Protein AF-A0A4R9VR07-F1 (afdb_monomer)

Mean predicted aligned error: 5.65 Å

Sequence (65 aa):
MAIKQDEDHDIVWTLEAIGKVINRDKRAVEYLIDRYADFPVKKVAGGYVASRKALLAYLLEKEAA

Solvent-accessible surface area (backbone atoms only — not comparable to full-atom values): 3912 Å² total; per-residue (Å²): 135,83,80,63,62,81,73,76,64,40,70,36,60,40,50,59,52,47,9,61,75,73,76,45,53,44,67,58,42,53,50,42,57,76,72,33,91,82,48,61,62,45,82,52,97,94,50,40,36,29,43,53,66,50,47,54,50,53,52,54,54,61,73,76,105

pLDDT: mean 87.92, std 14.0, range [50.53, 97.12]

Secondary structure (DSSP, 8-state):
----HHHHT-EEESHHHHHHHTT--HHHHHHHHHH-TT-SEEEETTEEEEEHHHHHHHHHHHH--

Nearest PDB structures (foldseek):
  8dgl-assembly1_B  TM=7.287E-01  e=1.534E-01  Mesorhizobium japonicum R7A
  6ama-assembly1_B  TM=7.154E-01  e=1.333E-01  Streptomyces venezuelae
  8dgl-assembly1_C  TM=7.291E-01  e=1.765E-01  Mesorhizobium japonicum R7A
  3gpv-assembly1_A  TM=6.169E-01  e=1.645E-01  [Bacillus thuringiensis] serovar konkukian
  5d8c-assembly1_A  TM=6.516E-01  e=8.890E-01  Haemophilus influenzae Rd KW20

Radius of gyration: 12.64 Å; Cα contacts (8 Å, |Δi|>4): 68; chains: 1; bounding box: 26×31×38 Å

Foldseek 3Di:
DDDPCVVVPQKFDALQRLCVLVVHHSVVSVVCVVPPVQQQWDADVPGIMGGSVSNVVVVVVVVVD

Structure (mmCIF, N/CA/C/O backbone):
data_AF-A0A4R9VR07-F1
#
_entry.id   AF-A0A4R9VR07-F1
#
loop_
_atom_site.group_PDB
_atom_site.id
_atom_site.type_symbol
_atom_site.label_atom_id
_atom_site.label_alt_id
_atom_site.label_comp_id
_atom_site.label_asym_id
_atom_site.label_entity_id
_atom_site.label_seq_id
_atom_site.pdbx_PDB_ins_code
_atom_site.Cartn_x
_atom_site.Cartn_y
_atom_site.Cartn_z
_atom_site.occupancy
_atom_site.B_iso_or_equiv
_atom_site.auth_seq_id
_atom_site.auth_comp_id
_atom_site.auth_asym_id
_atom_site.auth_atom_id
_atom_site.pdbx_PDB_model_num
ATOM 1 N N . MET A 1 1 ? -10.255 -19.823 -25.139 1.00 50.53 1 MET A N 1
ATOM 2 C CA . MET A 1 1 ? -9.718 -19.422 -23.822 1.00 50.53 1 MET A CA 1
ATOM 3 C C . MET A 1 1 ? -10.123 -17.974 -23.609 1.00 50.53 1 MET A C 1
ATOM 5 O O . MET A 1 1 ? -9.596 -17.110 -24.293 1.00 50.53 1 MET A O 1
ATOM 9 N N . ALA A 1 2 ? -11.166 -17.723 -22.815 1.00 53.62 2 ALA A N 1
ATOM 10 C CA . ALA A 1 2 ? -11.625 -16.361 -22.548 1.00 53.62 2 ALA A CA 1
ATOM 11 C C . ALA A 1 2 ? -10.684 -15.741 -21.513 1.00 53.62 2 ALA A C 1
ATOM 13 O O . ALA A 1 2 ? -10.536 -16.286 -20.421 1.00 53.62 2 ALA A O 1
ATOM 14 N N . ILE A 1 3 ? -10.010 -14.653 -21.880 1.00 56.53 3 ILE A N 1
ATOM 15 C CA . ILE A 1 3 ? -9.193 -13.875 -20.948 1.00 56.53 3 ILE A CA 1
ATOM 16 C C . ILE A 1 3 ? -10.165 -13.287 -19.921 1.00 56.53 3 ILE A C 1
ATOM 18 O O . ILE A 1 3 ? -11.011 -12.465 -20.275 1.00 56.53 3 ILE A O 1
ATOM 22 N N . LYS A 1 4 ? -10.094 -13.742 -18.668 1.00 57.91 4 LYS A N 1
ATOM 23 C CA . LYS A 1 4 ? -10.872 -13.179 -17.560 1.00 57.91 4 LYS A CA 1
ATOM 24 C C . LYS A 1 4 ? -10.218 -11.867 -17.124 1.00 57.91 4 LYS A C 1
ATOM 26 O O . LYS A 1 4 ? -9.453 -11.824 -16.168 1.00 57.91 4 LYS A O 1
ATOM 31 N N . GLN A 1 5 ? -10.494 -10.802 -17.872 1.00 55.41 5 GLN A N 1
ATOM 32 C CA . GLN A 1 5 ? -9.836 -9.500 -17.713 1.00 55.41 5 GLN A CA 1
ATOM 33 C C . GLN A 1 5 ? -9.966 -8.900 -16.297 1.00 55.41 5 GLN A C 1
ATOM 35 O O . GLN A 1 5 ? -9.074 -8.175 -15.872 1.00 55.41 5 GLN A O 1
ATOM 40 N N . ASP A 1 6 ? -11.026 -9.230 -15.550 1.00 54.97 6 ASP A N 1
ATOM 41 C CA . ASP A 1 6 ? -11.269 -8.729 -14.187 1.00 54.97 6 ASP A CA 1
ATOM 42 C C . ASP A 1 6 ? -10.352 -9.320 -13.099 1.00 54.97 6 ASP A C 1
ATOM 44 O O . ASP A 1 6 ? -10.134 -8.683 -12.066 1.00 54.97 6 ASP A O 1
ATOM 48 N N . GLU A 1 7 ? -9.820 -10.532 -13.287 1.00 54.81 7 GLU A N 1
ATOM 49 C CA . GLU A 1 7 ? -8.925 -11.163 -12.300 1.00 54.81 7 GLU A CA 1
ATOM 50 C C . GLU A 1 7 ? -7.458 -10.772 -12.542 1.00 54.81 7 GLU A C 1
ATOM 52 O O . GLU A 1 7 ? -6.726 -10.519 -11.586 1.00 54.81 7 GLU A O 1
ATOM 57 N N . ASP A 1 8 ? -7.051 -10.627 -13.808 1.00 56.31 8 ASP A N 1
ATOM 58 C CA . ASP A 1 8 ? -5.655 -10.358 -14.186 1.00 56.31 8 ASP A CA 1
ATOM 59 C C . ASP A 1 8 ? -5.256 -8.865 -14.128 1.00 56.31 8 ASP A C 1
ATOM 61 O O . ASP A 1 8 ? -4.068 -8.543 -14.121 1.00 56.31 8 ASP A O 1
ATOM 65 N N . HIS A 1 9 ? -6.211 -7.927 -14.052 1.00 68.19 9 HIS A N 1
ATOM 66 C CA . HIS A 1 9 ? -5.943 -6.474 -14.038 1.00 68.19 9 HIS A CA 1
ATOM 67 C C . HIS A 1 9 ? -5.983 -5.820 -12.642 1.00 68.19 9 HIS A C 1
ATOM 69 O O . HIS A 1 9 ? -6.074 -4.596 -12.526 1.00 68.19 9 HIS A O 1
ATOM 75 N N . ASP A 1 10 ? -5.901 -6.599 -11.562 1.00 88.50 10 ASP A N 1
ATOM 76 C CA . ASP A 1 10 ? -5.973 -6.049 -10.198 1.00 88.50 10 ASP A CA 1
ATOM 77 C C . ASP A 1 10 ? -4.647 -5.434 -9.703 1.00 88.50 10 ASP A C 1
ATOM 79 O O . ASP A 1 10 ? -4.604 -4.793 -8.651 1.00 88.50 10 ASP A O 1
ATOM 83 N N . ILE A 1 11 ? -3.553 -5.597 -10.453 1.00 92.31 11 ILE A N 1
ATOM 84 C CA . ILE A 1 11 ? -2.230 -5.103 -10.057 1.00 92.31 11 ILE A CA 1
ATOM 85 C C . ILE A 1 11 ? -2.022 -3.647 -10.478 1.00 92.31 11 ILE A C 1
ATOM 87 O O . ILE A 1 11 ? -2.142 -3.271 -11.643 1.00 92.31 11 ILE A O 1
ATOM 91 N N . VAL A 1 12 ? -1.621 -2.834 -9.509 1.00 94.19 12 VAL A N 1
ATOM 92 C CA . VAL A 1 12 ? -1.290 -1.420 -9.647 1.00 94.19 12 VAL A CA 1
ATOM 93 C C . VAL A 1 12 ? 0.218 -1.246 -9.502 1.00 94.19 12 VA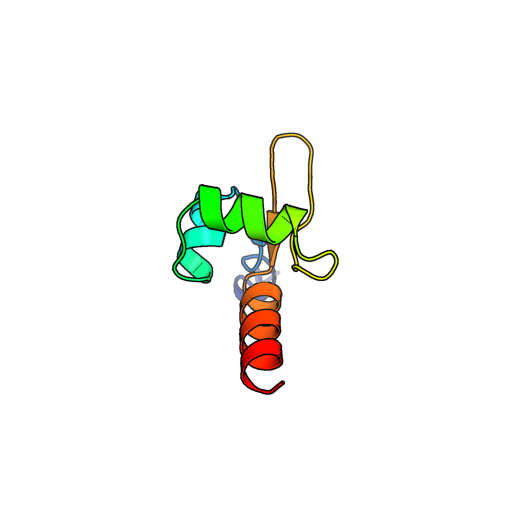L A C 1
ATOM 95 O O . VAL A 1 12 ? 0.821 -1.745 -8.551 1.00 94.19 12 VAL A O 1
ATOM 98 N N . TRP A 1 13 ? 0.820 -0.527 -10.448 1.00 94.44 13 TRP A N 1
ATOM 99 C CA . TRP A 1 13 ? 2.264 -0.309 -10.534 1.00 94.44 13 TRP A CA 1
ATOM 100 C C . TRP A 1 13 ? 2.625 1.143 -10.251 1.00 94.44 13 TRP A C 1
ATOM 102 O O . TRP A 1 13 ? 1.949 2.042 -10.731 1.00 94.44 13 TRP A O 1
ATOM 112 N N . THR A 1 14 ? 3.756 1.345 -9.578 1.00 95.38 14 THR A N 1
ATOM 113 C CA . THR A 1 14 ? 4.282 2.644 -9.132 1.00 95.38 14 THR A CA 1
ATOM 114 C C . THR A 1 14 ? 3.528 3.266 -7.964 1.00 95.38 14 THR A C 1
ATOM 116 O O . THR A 1 14 ? 2.339 3.049 -7.726 1.00 95.38 14 THR A O 1
ATOM 119 N N . LEU A 1 15 ? 4.262 4.088 -7.218 1.00 96.31 15 LEU A N 1
ATOM 120 C CA . LEU A 1 15 ? 3.736 4.809 -6.069 1.00 96.31 15 LEU A CA 1
ATOM 121 C C . LEU A 1 15 ? 2.675 5.841 -6.474 1.00 96.31 15 LEU A C 1
ATOM 123 O O . LEU A 1 15 ? 1.735 6.055 -5.717 1.00 96.31 15 LEU A O 1
ATOM 127 N N . GLU A 1 16 ? 2.775 6.453 -7.663 1.00 96.56 16 GLU A N 1
ATOM 128 C CA . GLU A 1 16 ? 1.748 7.395 -8.125 1.00 96.56 16 GLU A CA 1
ATOM 129 C C . GLU A 1 16 ? 0.419 6.697 -8.405 1.00 96.56 16 GLU A C 1
ATOM 131 O O . GLU A 1 16 ? -0.635 7.223 -8.047 1.00 96.56 16 GLU A O 1
ATOM 136 N N . ALA A 1 17 ? 0.438 5.519 -9.036 1.00 95.50 17 ALA A N 1
ATOM 137 C CA . ALA A 1 17 ? -0.802 4.804 -9.312 1.00 95.50 17 ALA A CA 1
ATOM 138 C C . ALA A 1 17 ? -1.414 4.235 -8.028 1.00 95.50 17 ALA A C 1
ATOM 140 O O . ALA A 1 17 ? -2.628 4.323 -7.857 1.00 95.50 17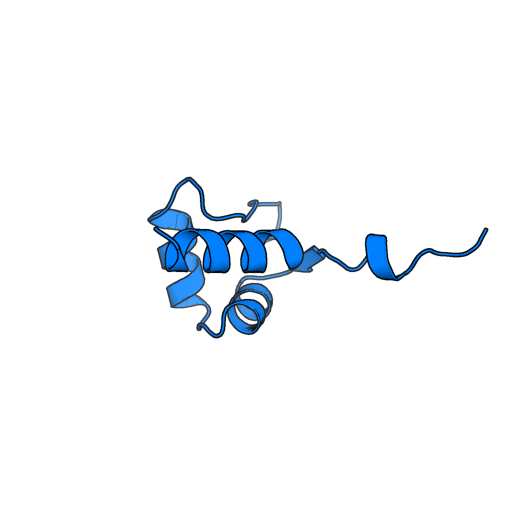 ALA A O 1
ATOM 141 N N . ILE A 1 18 ? -0.589 3.731 -7.101 1.00 96.56 18 ILE A N 1
ATOM 142 C CA . ILE A 1 18 ? -1.038 3.316 -5.762 1.00 96.56 18 ILE A CA 1
ATOM 143 C C . ILE A 1 18 ? -1.683 4.501 -5.032 1.00 96.56 18 ILE A C 1
ATOM 145 O O . ILE A 1 18 ? -2.796 4.379 -4.524 1.00 96.56 18 ILE A O 1
ATOM 149 N N . GLY A 1 19 ? -1.038 5.671 -5.056 1.00 96.69 19 GLY A N 1
ATOM 150 C CA . GLY A 1 19 ? -1.561 6.903 -4.465 1.00 96.69 19 GLY A CA 1
ATOM 151 C C . GLY A 1 19 ? -2.927 7.297 -5.020 1.00 96.69 19 GLY A C 1
ATOM 152 O O . GLY A 1 19 ? -3.830 7.623 -4.254 1.00 96.69 19 GLY A O 1
ATOM 153 N N . LYS A 1 20 ? -3.137 7.164 -6.336 1.00 95.88 20 LYS A N 1
ATOM 154 C CA . LYS A 1 20 ? -4.450 7.404 -6.960 1.00 95.88 20 LYS A CA 1
ATOM 155 C C . LYS A 1 20 ? -5.544 6.472 -6.435 1.00 95.88 20 LYS A C 1
ATOM 157 O O . LYS A 1 20 ? -6.682 6.912 -6.326 1.00 95.88 20 LYS A O 1
ATOM 162 N N . VAL A 1 21 ? -5.229 5.215 -6.108 1.00 94.94 21 VAL A N 1
ATOM 163 C CA . VAL A 1 21 ? -6.217 4.273 -5.547 1.00 94.94 21 VAL A CA 1
ATOM 164 C C . VAL A 1 21 ? -6.670 4.708 -4.159 1.00 94.94 21 VAL A C 1
ATOM 166 O O . VAL A 1 21 ? -7.860 4.666 -3.868 1.00 94.94 21 VAL A O 1
ATOM 169 N N . ILE A 1 22 ? -5.735 5.149 -3.320 1.00 94.38 22 ILE A N 1
ATOM 170 C CA . ILE A 1 22 ? -6.009 5.515 -1.922 1.00 94.38 22 ILE A CA 1
ATOM 171 C C . ILE A 1 22 ? -6.230 7.025 -1.719 1.00 94.38 22 ILE A C 1
ATOM 173 O O . ILE A 1 22 ? -6.269 7.505 -0.587 1.00 94.38 22 ILE A O 1
ATOM 177 N N . ASN A 1 23 ? -6.345 7.783 -2.813 1.00 95.19 23 ASN A N 1
ATOM 178 C CA . ASN A 1 23 ? -6.453 9.242 -2.838 1.00 95.19 23 ASN A CA 1
ATOM 179 C C . ASN A 1 23 ? -5.368 9.957 -1.999 1.00 95.19 23 ASN A C 1
ATOM 181 O O . ASN A 1 23 ? -5.659 10.739 -1.087 1.00 95.19 23 ASN A O 1
ATOM 185 N N . ARG A 1 24 ? -4.097 9.645 -2.272 1.00 95.56 24 ARG A N 1
ATOM 186 C CA . ARG A 1 24 ? -2.909 10.235 -1.635 1.00 95.56 24 ARG A CA 1
ATOM 187 C C . ARG A 1 24 ? -1.824 10.533 -2.664 1.00 95.56 24 ARG A C 1
ATOM 189 O O . ARG A 1 24 ? -1.782 9.935 -3.737 1.00 95.56 24 ARG A O 1
ATOM 196 N N . ASP A 1 25 ? -0.925 11.450 -2.320 1.00 97.12 25 ASP A N 1
ATOM 197 C CA . ASP A 1 25 ? 0.272 11.691 -3.119 1.00 97.12 25 ASP A CA 1
ATOM 198 C C . ASP A 1 25 ? 1.330 10.589 -2.923 1.00 97.12 25 ASP A C 1
ATOM 200 O O . ASP A 1 25 ? 1.274 9.783 -1.992 1.00 97.12 25 ASP A O 1
ATOM 204 N N . LYS A 1 26 ? 2.329 10.576 -3.810 1.00 96.50 26 LYS A N 1
ATOM 205 C CA . LYS A 1 26 ? 3.435 9.614 -3.781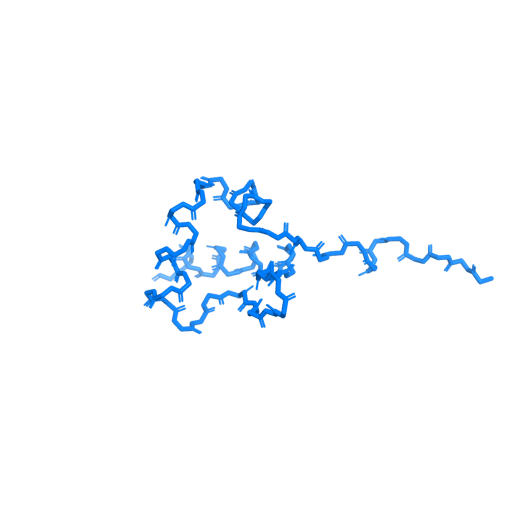 1.00 96.50 26 LYS A CA 1
ATOM 206 C C . LYS A 1 26 ? 4.198 9.602 -2.448 1.00 96.50 26 LYS A C 1
ATOM 208 O O . LYS A 1 26 ? 4.563 8.526 -1.984 1.00 96.50 26 LYS A O 1
ATOM 213 N N . ARG A 1 27 ? 4.462 10.766 -1.844 1.00 96.44 27 ARG A N 1
ATOM 214 C CA . ARG A 1 27 ? 5.260 10.868 -0.607 1.00 96.44 27 ARG A CA 1
ATOM 215 C C . ARG A 1 27 ? 4.495 10.295 0.578 1.00 96.44 27 ARG A C 1
ATOM 217 O O . ARG A 1 27 ? 5.086 9.642 1.430 1.00 96.44 27 ARG A O 1
ATOM 224 N N . ALA A 1 28 ? 3.185 10.506 0.614 1.00 96.50 28 ALA A N 1
ATOM 225 C CA . ALA A 1 28 ? 2.307 9.890 1.591 1.00 96.50 28 ALA A CA 1
ATOM 226 C C . ALA A 1 28 ? 2.287 8.364 1.428 1.00 96.50 28 ALA A C 1
ATOM 228 O O . ALA A 1 28 ? 2.349 7.660 2.429 1.00 96.50 28 ALA A O 1
ATOM 229 N N . VAL A 1 29 ? 2.273 7.838 0.197 1.00 96.56 29 VAL A N 1
ATOM 230 C CA . VAL A 1 29 ? 2.377 6.385 -0.037 1.00 96.56 29 VAL A CA 1
ATOM 231 C C . VAL A 1 29 ? 3.715 5.834 0.467 1.00 96.56 29 VAL A C 1
ATOM 233 O O . VAL A 1 29 ? 3.718 4.821 1.158 1.00 96.56 29 VAL A O 1
ATOM 236 N N . GLU A 1 30 ? 4.837 6.497 0.171 1.00 96.00 30 GLU A N 1
ATOM 237 C CA . GLU A 1 30 ? 6.161 6.104 0.688 1.00 96.00 30 GLU A CA 1
ATOM 238 C C . GLU A 1 30 ? 6.180 6.091 2.219 1.00 96.00 30 GLU A C 1
ATOM 240 O O . GLU A 1 30 ? 6.576 5.099 2.825 1.00 96.00 30 GLU A O 1
ATOM 245 N N . TYR A 1 31 ? 5.657 7.147 2.845 1.00 96.44 31 TYR A N 1
ATOM 246 C CA . TYR A 1 31 ? 5.534 7.211 4.297 1.00 96.44 31 TYR A CA 1
ATOM 247 C C . TYR A 1 31 ? 4.703 6.052 4.863 1.00 96.44 31 TYR A C 1
ATOM 249 O O . TYR A 1 31 ? 5.086 5.469 5.874 1.00 96.44 31 TYR A O 1
ATOM 257 N N . LEU A 1 32 ? 3.579 5.698 4.228 1.00 95.25 32 LEU A N 1
ATOM 258 C CA . LEU A 1 32 ? 2.729 4.593 4.678 1.00 95.25 32 LEU A CA 1
ATOM 259 C C . LEU A 1 32 ? 3.453 3.245 4.598 1.00 95.25 32 LEU A C 1
ATOM 261 O O . LEU A 1 32 ? 3.364 2.467 5.544 1.00 95.25 32 LEU A O 1
ATOM 265 N N . ILE A 1 33 ? 4.192 3.002 3.512 1.00 95.62 33 ILE A N 1
ATOM 266 C CA . ILE A 1 33 ? 4.996 1.785 3.326 1.00 95.62 33 ILE A CA 1
ATOM 267 C C . ILE A 1 33 ? 6.043 1.651 4.438 1.00 95.62 33 ILE A C 1
ATOM 269 O O . ILE A 1 33 ? 6.211 0.570 4.996 1.00 95.62 33 ILE A O 1
ATOM 273 N N . ASP A 1 34 ? 6.730 2.742 4.777 1.00 95.62 34 ASP A N 1
ATOM 274 C CA . ASP A 1 34 ? 7.791 2.719 5.789 1.00 95.62 34 ASP A CA 1
ATOM 275 C C . ASP A 1 34 ? 7.237 2.667 7.222 1.00 95.62 34 ASP A C 1
ATOM 277 O O . ASP A 1 34 ? 7.873 2.129 8.132 1.00 95.62 34 ASP A O 1
ATOM 281 N N . ARG A 1 35 ? 6.054 3.249 7.450 1.00 95.75 35 ARG A N 1
ATOM 282 C CA . ARG A 1 35 ? 5.455 3.373 8.783 1.00 95.75 35 ARG A CA 1
ATOM 283 C C . ARG A 1 35 ? 4.655 2.143 9.204 1.00 95.75 35 ARG A C 1
ATOM 285 O O . ARG A 1 35 ? 4.643 1.830 10.396 1.00 95.75 35 ARG A O 1
ATOM 292 N N . TYR A 1 36 ? 3.975 1.494 8.263 1.00 94.25 36 TYR A N 1
ATOM 293 C CA . TYR A 1 36 ? 3.024 0.415 8.522 1.00 94.25 36 TYR A CA 1
ATOM 294 C C . TYR 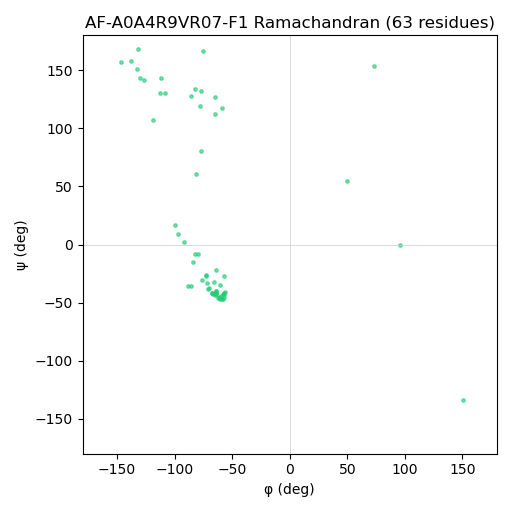A 1 36 ? 3.490 -0.870 7.842 1.00 94.25 36 TYR A C 1
ATOM 296 O O . TYR A 1 36 ? 3.404 -1.017 6.625 1.00 94.25 36 TYR A O 1
ATOM 304 N N . ALA A 1 37 ? 3.967 -1.823 8.645 1.00 92.56 37 ALA A N 1
ATOM 305 C CA . ALA A 1 37 ? 4.465 -3.107 8.150 1.00 92.56 37 ALA A CA 1
ATOM 306 C C . ALA A 1 37 ? 3.377 -3.960 7.465 1.00 92.56 37 ALA A C 1
ATOM 308 O O . ALA A 1 37 ? 3.698 -4.842 6.673 1.00 92.56 37 ALA A O 1
ATOM 309 N N . ASP A 1 38 ? 2.106 -3.702 7.776 1.00 94.19 38 ASP A N 1
ATOM 310 C CA . ASP A 1 38 ? 0.919 -4.354 7.220 1.00 94.19 38 ASP A CA 1
ATOM 311 C C . ASP A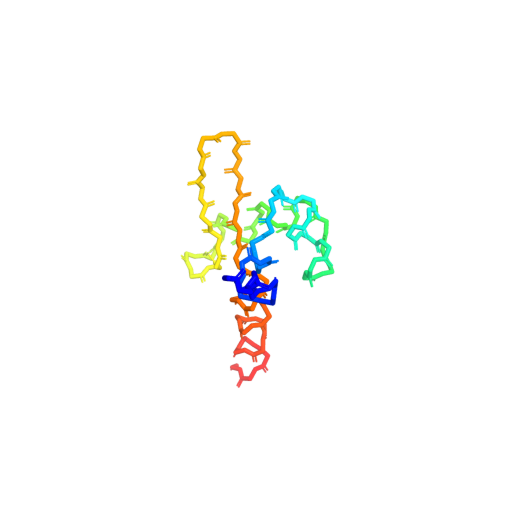 1 38 ? 0.344 -3.636 5.987 1.00 94.19 38 ASP A C 1
ATOM 313 O O . ASP A 1 38 ? -0.664 -4.075 5.434 1.00 94.19 38 ASP A O 1
ATOM 317 N N . PHE A 1 39 ? 0.970 -2.550 5.522 1.00 95.88 39 PHE A N 1
ATOM 318 C CA . PHE A 1 39 ? 0.510 -1.853 4.327 1.00 95.88 39 PHE A CA 1
ATOM 319 C C . PHE A 1 39 ? 0.647 -2.760 3.084 1.00 95.88 39 PHE A C 1
ATOM 321 O O . PHE A 1 39 ? 1.736 -3.284 2.834 1.00 95.88 39 PHE A O 1
ATOM 328 N N . PRO A 1 40 ? -0.417 -2.961 2.276 1.00 95.75 40 PRO A N 1
ATOM 329 C CA . PRO A 1 40 ? -0.495 -4.039 1.283 1.00 95.75 40 PRO A CA 1
ATOM 330 C C . PRO A 1 40 ? 0.234 -3.695 -0.027 1.00 95.75 40 PRO A C 1
ATOM 332 O O . PRO A 1 40 ? -0.346 -3.653 -1.114 1.00 95.75 40 PRO A O 1
ATOM 335 N N . VAL A 1 41 ? 1.537 -3.449 0.074 1.00 96.44 41 VAL A N 1
ATOM 336 C CA . VAL A 1 41 ? 2.434 -3.126 -1.035 1.00 96.44 41 VAL A CA 1
ATOM 337 C C . VAL A 1 41 ? 3.623 -4.077 -1.024 1.00 96.44 41 VAL A C 1
ATOM 339 O O . VAL A 1 41 ? 4.190 -4.397 0.017 1.00 96.44 41 VAL A O 1
ATOM 342 N N . LYS A 1 42 ? 4.056 -4.495 -2.214 1.00 95.25 42 LYS A N 1
ATOM 343 C CA . LYS A 1 42 ? 5.265 -5.292 -2.411 1.00 95.25 42 LYS A CA 1
ATOM 344 C C . LYS A 1 42 ? 6.322 -4.485 -3.154 1.00 95.25 42 LYS A C 1
ATOM 346 O O . LYS A 1 42 ? 6.063 -3.917 -4.215 1.00 95.25 42 LYS A O 1
ATOM 351 N N . LYS A 1 43 ? 7.545 -4.481 -2.623 1.00 95.31 43 LYS A N 1
ATOM 352 C CA . LYS A 1 43 ? 8.723 -3.949 -3.319 1.00 95.31 43 LYS A CA 1
ATOM 353 C C . LYS A 1 43 ? 9.209 -4.954 -4.365 1.00 95.31 43 LYS A C 1
ATOM 355 O O . LYS A 1 43 ? 9.361 -6.137 -4.066 1.00 95.31 43 LYS A O 1
ATOM 360 N N . VAL A 1 44 ? 9.456 -4.484 -5.584 1.00 93.38 44 VAL A N 1
ATOM 361 C CA . VAL A 1 44 ? 9.960 -5.281 -6.714 1.00 93.38 44 VAL A CA 1
ATOM 362 C C . VAL A 1 44 ? 11.132 -4.568 -7.387 1.00 93.38 44 VAL A C 1
ATOM 364 O O . VAL A 1 44 ? 11.394 -3.392 -7.126 1.00 93.38 44 VAL A O 1
ATOM 367 N N . ALA A 1 45 ? 11.850 -5.265 -8.269 1.00 88.81 45 ALA A N 1
ATOM 368 C CA . ALA A 1 45 ? 12.865 -4.626 -9.098 1.00 88.81 45 ALA A CA 1
ATOM 369 C C . ALA A 1 45 ? 12.209 -3.519 -9.944 1.00 88.81 45 ALA A C 1
ATOM 371 O O . ALA A 1 45 ? 11.308 -3.791 -10.732 1.00 88.81 45 ALA A O 1
ATOM 372 N N . GLY A 1 46 ? 12.629 -2.268 -9.740 1.00 85.62 46 GLY A N 1
ATOM 373 C CA . GLY A 1 46 ? 12.078 -1.105 -10.445 1.00 85.62 46 GLY A CA 1
ATOM 374 C C . GLY A 1 46 ? 10.970 -0.337 -9.713 1.00 85.62 46 GLY A C 1
ATOM 375 O O . GLY A 1 46 ? 10.525 0.680 -10.235 1.00 85.62 46 GLY A O 1
ATOM 376 N N . GLY A 1 47 ? 10.547 -0.746 -8.507 1.00 91.94 47 GLY A N 1
ATOM 377 C CA . GLY A 1 47 ? 9.642 0.069 -7.689 1.00 91.94 47 GLY A CA 1
ATOM 378 C C . GLY A 1 47 ? 8.725 -0.724 -6.761 1.00 91.94 47 GLY A C 1
ATOM 379 O O . GLY A 1 47 ? 9.161 -1.626 -6.047 1.00 91.94 47 GLY A O 1
ATOM 380 N N . TYR A 1 48 ? 7.446 -0.348 -6.760 1.00 96.06 48 TYR A N 1
ATOM 381 C CA . TYR A 1 48 ? 6.419 -0.896 -5.879 1.00 96.06 48 TYR A CA 1
ATOM 382 C C . TYR A 1 48 ? 5.189 -1.322 -6.675 1.00 96.06 48 TYR A C 1
ATOM 384 O O . TYR A 1 48 ? 4.812 -0.662 -7.649 1.00 96.06 48 TYR A O 1
ATOM 392 N N . VAL A 1 49 ? 4.577 -2.418 -6.235 1.00 95.81 49 VAL A N 1
ATOM 393 C CA . VAL A 1 49 ? 3.337 -2.965 -6.789 1.00 95.81 49 VAL A CA 1
ATOM 394 C C . VAL A 1 49 ? 2.357 -3.293 -5.674 1.00 95.81 49 VAL A C 1
ATOM 396 O O . VAL A 1 49 ? 2.762 -3.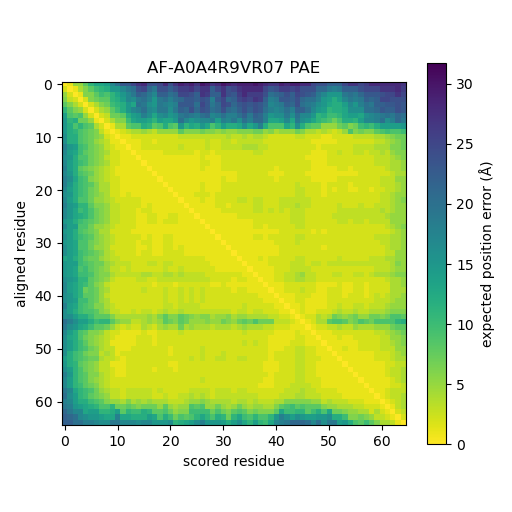637 -4.564 1.00 95.81 49 VAL A O 1
ATOM 399 N N . ALA A 1 50 ? 1.068 -3.215 -5.974 1.00 96.25 50 ALA A N 1
ATOM 400 C CA . ALA A 1 50 ? 0.003 -3.554 -5.038 1.00 96.25 50 ALA A CA 1
ATOM 401 C C . ALA A 1 50 ? -1.199 -4.151 -5.769 1.00 96.25 50 ALA A C 1
ATOM 403 O O . ALA A 1 50 ? -1.400 -3.881 -6.949 1.00 96.25 50 ALA A O 1
ATOM 404 N N . SER A 1 51 ? -2.023 -4.914 -5.057 1.00 95.38 51 SER A N 1
ATOM 405 C CA . SER A 1 51 ? -3.377 -5.239 -5.514 1.00 95.38 51 SER A CA 1
ATOM 406 C C . SER A 1 51 ? -4.306 -4.076 -5.162 1.00 95.38 51 SER A C 1
ATOM 408 O O . SER A 1 51 ? -4.279 -3.576 -4.033 1.00 95.38 51 SER A O 1
ATOM 410 N N . ARG A 1 52 ? -5.150 -3.641 -6.105 1.00 93.69 52 ARG A N 1
ATOM 411 C CA . ARG A 1 52 ? -6.174 -2.620 -5.838 1.00 93.69 52 ARG A CA 1
ATOM 412 C C . ARG A 1 52 ? -7.154 -3.115 -4.778 1.00 93.69 52 ARG A C 1
ATOM 414 O O . ARG A 1 52 ? -7.449 -2.364 -3.852 1.00 93.69 52 ARG A O 1
ATOM 421 N N . LYS A 1 53 ? -7.630 -4.360 -4.887 1.00 93.25 53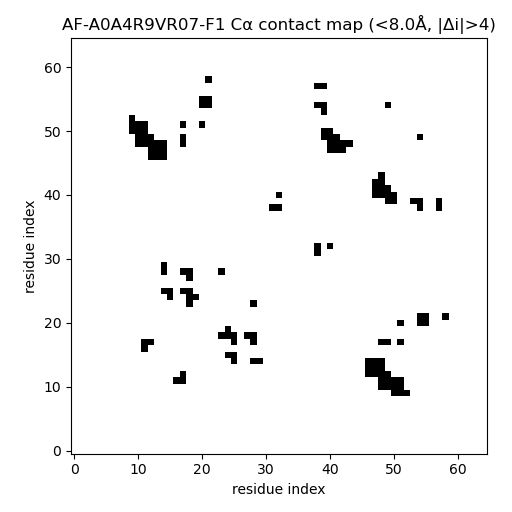 LYS A N 1
ATOM 422 C CA . LYS A 1 53 ? -8.518 -4.967 -3.881 1.00 93.25 53 LYS A CA 1
ATOM 423 C C . LYS A 1 53 ? -7.890 -4.967 -2.489 1.00 93.25 53 LYS A C 1
ATOM 425 O O . LYS A 1 53 ? -8.556 -4.565 -1.542 1.00 93.25 53 LYS A O 1
ATOM 430 N N . ALA A 1 54 ? -6.617 -5.342 -2.370 1.00 94.50 54 ALA A N 1
ATOM 431 C CA . ALA A 1 54 ? -5.920 -5.361 -1.085 1.00 94.50 54 ALA A CA 1
ATOM 432 C C . ALA A 1 54 ? -5.785 -3.957 -0.471 1.00 94.50 54 ALA A C 1
ATOM 434 O O . ALA A 1 54 ? -6.019 -3.789 0.722 1.00 94.50 54 ALA A O 1
ATOM 435 N N . LEU A 1 55 ? -5.473 -2.939 -1.283 1.00 95.00 55 LEU A N 1
ATOM 436 C CA . LEU A 1 55 ? -5.424 -1.544 -0.827 1.00 95.00 55 LEU A CA 1
ATOM 437 C C . LEU A 1 55 ? -6.777 -1.068 -0.291 1.00 95.00 55 LEU A C 1
ATOM 439 O O . LEU A 1 55 ? -6.833 -0.452 0.769 1.00 95.00 55 LEU A O 1
ATOM 443 N N . LEU A 1 56 ? -7.863 -1.351 -1.013 1.00 93.44 56 LEU A N 1
ATOM 444 C CA . LEU A 1 56 ? -9.208 -0.952 -0.595 1.00 93.44 56 LEU A CA 1
ATOM 445 C C . LEU A 1 56 ? -9.661 -1.709 0.659 1.00 93.44 56 LEU A C 1
ATOM 447 O O . LEU A 1 56 ? -10.217 -1.090 1.561 1.00 93.44 56 LEU A O 1
ATOM 451 N N . ALA A 1 57 ? -9.382 -3.011 0.744 1.00 94.00 57 ALA A N 1
ATOM 452 C CA . ALA A 1 57 ? -9.678 -3.814 1.928 1.00 94.00 57 ALA A CA 1
ATOM 453 C C . ALA A 1 57 ? -8.944 -3.281 3.167 1.00 94.00 57 ALA A C 1
ATOM 455 O O . ALA A 1 57 ? -9.579 -3.034 4.185 1.00 94.00 57 ALA A O 1
ATOM 456 N N . TYR A 1 58 ? -7.644 -2.995 3.046 1.00 93.81 58 TYR A N 1
ATOM 457 C CA . TYR A 1 58 ? -6.852 -2.411 4.130 1.00 93.81 58 TYR A CA 1
ATOM 458 C C . TYR A 1 58 ? -7.437 -1.085 4.634 1.00 93.81 58 TYR A C 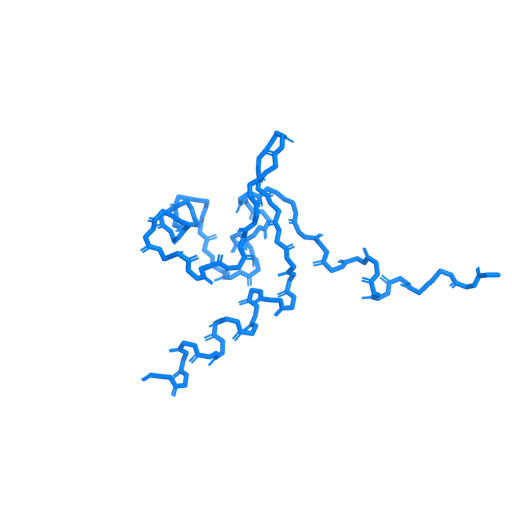1
ATOM 460 O O . TYR A 1 58 ? -7.508 -0.856 5.838 1.00 93.81 58 TYR A O 1
ATOM 468 N N . LEU A 1 59 ? -7.881 -0.203 3.730 1.00 90.69 59 LEU A N 1
ATOM 469 C CA . LEU A 1 59 ? -8.501 1.065 4.128 1.00 90.69 59 LEU A CA 1
ATOM 470 C C . LEU A 1 59 ? -9.823 0.857 4.875 1.00 90.69 59 LEU A C 1
ATOM 472 O O . LEU A 1 59 ? -10.039 1.509 5.893 1.00 90.69 59 LEU A O 1
ATOM 476 N N . LEU A 1 60 ? -10.672 -0.056 4.396 1.00 92.19 60 LEU A N 1
ATOM 477 C CA . LEU A 1 60 ? -11.947 -0.383 5.042 1.00 92.19 60 LEU A CA 1
ATOM 478 C C . LEU A 1 60 ? -11.738 -0.993 6.434 1.00 92.19 60 LEU A C 1
ATOM 480 O O . LEU A 1 60 ? -12.432 -0.630 7.379 1.00 92.19 60 LEU A O 1
ATOM 484 N N . GLU A 1 61 ? -10.758 -1.885 6.582 1.00 91.12 61 GLU A N 1
ATOM 485 C CA . GLU A 1 61 ? -10.414 -2.492 7.871 1.00 91.12 61 GLU A CA 1
ATOM 486 C C . GLU A 1 61 ? -9.900 -1.456 8.879 1.00 91.12 61 GLU A C 1
ATOM 488 O O . GLU A 1 61 ? -10.265 -1.518 10.049 1.00 91.12 61 GLU A O 1
ATOM 493 N N . LYS A 1 62 ? -9.088 -0.482 8.441 1.00 83.12 62 LYS A N 1
ATOM 494 C CA . LYS A 1 62 ? -8.596 0.602 9.311 1.00 83.12 62 LYS A CA 1
ATOM 495 C C . LYS A 1 62 ? -9.669 1.626 9.673 1.00 83.12 62 LYS A C 1
ATOM 497 O O . LYS A 1 62 ? -9.534 2.264 10.706 1.00 83.12 62 LYS A O 1
ATOM 502 N N . GLU A 1 63 ? -10.688 1.820 8.839 1.00 75.94 63 GLU A N 1
ATOM 503 C CA . GLU A 1 63 ? -11.834 2.674 9.179 1.00 75.94 63 GLU A CA 1
ATOM 504 C C . GLU A 1 63 ? -12.731 2.021 10.241 1.00 75.94 63 GLU A C 1
ATOM 506 O O . GLU A 1 63 ? -13.312 2.709 11.076 1.00 75.94 63 GLU A O 1
ATOM 511 N N . ALA A 1 64 ? -12.827 0.690 10.226 1.00 68.88 64 ALA A N 1
ATOM 512 C CA . ALA A 1 64 ? -13.635 -0.078 11.168 1.00 68.88 64 ALA A CA 1
ATOM 513 C C . ALA A 1 64 ? -12.956 -0.336 12.533 1.00 68.88 64 ALA A C 1
ATOM 515 O O . ALA A 1 64 ? -13.611 -0.878 13.427 1.00 68.88 64 ALA A O 1
ATOM 516 N N . ALA A 1 65 ? -11.670 0.003 12.680 1.00 63.81 65 ALA A N 1
ATOM 517 C CA . ALA A 1 65 ? -10.832 -0.262 13.856 1.00 63.81 65 ALA A CA 1
ATOM 518 C C . ALA A 1 65 ? -10.598 0.995 14.706 1.00 63.81 65 ALA A C 1
ATOM 520 O O . ALA A 1 65 ? -10.600 0.854 15.951 1.00 63.81 65 ALA A O 1
#

=== Feature glossary ===
The record interleaves many kinds of information about one protein. Here is each kind framed as the question it answers.

Q: What does the local fold look like, residue by residue?
A: A 3Di character summarizes, for each residue, the relative orientation of the Cα frame of its nearest spatial neighbor. Because it encodes fold topology rather than chemistry, 3Di alignments detect remote structural similarity that sequence alignment misses.

Q: Which residues are in helices, strands, or loops?
A: Secondary structure is the local, repeating backbone conformation. DSSP classifies it into eight states by reading the hydrogen-bond network: three helix types (H, G, I), two β types (E, B), two non-regular types (T, S), and unstructured coil (-).

Q: How big and how compact is the whole molecule?
A: Three whole-structure scalars: the radius of gyration (RMS distance of Cα from centroid, in Å), the count of Cα–Cα contacts (pairs closer than 8 Å and separated by more than four residues in sequence — i.e. tertiary, not local, contacts), and the bounding-box dimensions. Together they distinguish compact globular folds from extended fibres or disordered chains.

Q: How confident is the AlphaFold model at each residue?
A: For AlphaFold models, the B-factor field carries pLDDT — the model's own estimate of local accuracy on a 0–100 scale. Regions with pLDDT<50 should be treated as essentially unmodeled; they often correspond to intrinsically disordered segments.

Q: What family and function is it annotated with?
A: Functional annotations link the protein to curated databases. InterPro entries identify conserved domains and families by matching the sequence against member-database signatures (Pfam, PROSITE, CDD, …). Gene Ontology (GO) terms describe molecular function, biological process, and cellular component in a controlled vocabulary. CATH places the structure in a hierarchical fold classification (Class/Architecture/Topology/Homologous-superfamily). The organism is the source species.

Q: What known structures does this most resemble?
A: Nearest PDB neighbors are the top structural matches found by Foldseek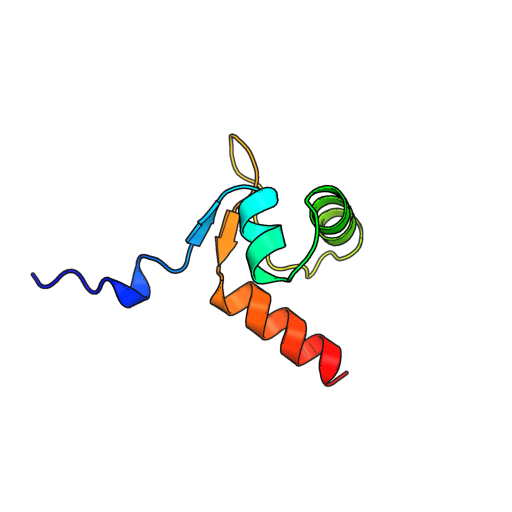 when searching this structure against the entire Protein Data Bank. Each hit reports a TM-score (0 to 1; >0.5 almost always implies the same fold) and an E-value. These are *structural* homologs — they may share no detectable sequence similarity.

Q: Which residues are buried vs exposed?
A: Solvent-accessible surface area (SASA) is the area in Å² traced out by the centre of a 1.4 Å probe sphere (a water molecule) rolled over the protein's van der Waals surface (Shrake–Rupley / Lee–Richards construction). Buried residues have near-zero SASA; fully exposed residues can exceed 200 Å². The total SASA scales roughly with the number of surface residues.

Q: What are the backbone torsion angles?
A: φ (phi) and ψ (psi) are the two rotatable backbone dihedrals per residue: φ is the C(i-1)–N–Cα–C torsion, ψ is the N–Cα–C–N(i+1) torsion, both in degrees on (−180°, 180°]. α-helical residues cluster near (−60°, −45°); β-strand residues near (−120°, +130°). A Ramachandran plot is simply a scatter of (φ, ψ) for every residue.

Q: Are the domains correctly placed relative to each other?
A: Predicted aligned error is AlphaFold's pairwise confidence. Unlike pLDDT (per-residue), PAE is per-residue-pair and captures whether two parts of the structure are correctly placed relative to each other. Units are ångströms of expected positional error.

Q: What if only a Cα trace is available?
A: P-SEA three-state annotation labels each residue as helix, strand, or coil based purely on the geometry of the Cα trace. It serves as a fallback when the full backbone (and thus DSSP) is unavailable.

Q: What is the amino-acid chain?
A: This is the polypeptide sequence — one letter per residue, N-terminus first. Length ranges from a few dozen residues for small domains to over a thousand for large multi-domain proteins.

Q: What do the rendered images show?
A: The six renders are orthographic views along the three Cartesian axes in both directions. Representation (cartoon, sticks, or surface) and color scheme (sequence-rainbow or by-chain) vary across proteins so the training set covers all the common visualization conventions.

Q: What do the diagnostic plots show?
A: Plot images: a contact map (which residues are close in 3D, as an N×N binary image), a Ramachandran scatter (backbone torsion angles, revealing secondary-structure composition at a glance), and — for AlphaFold structures — a PAE heatmap (pairwise prediction confidence).

Q: How mobile is each atom in the crystal?
A: B-factor (Debye–Waller factor) reflects atomic displacement in the crystal lattice. It is an experimental observable (units Å²), not a prediction; low values mean the atom is pinned down, high values mean it moves or is heterogeneous across the crystal.

Q: Where is each backbone atom in 3D?
A: The mmCIF table is the protein's shape written out atom by atom. For each backbone N, Cα, C, and carbonyl O, it records an (x, y, z) coordinate triple in Å plus the residue type, chain letter, and residue number.